Protein AF-A0A8J7XQ11-F1 (afdb_monomer_lite)

Sequence (78 aa):
MEVKLSQDVEKKLNEIAEGANIPVETAVQYILDQYVNNPGGAIYAGTWRSARGMRYVVQWPFLSGFLKLKEDEVVRRE

Secondary structure (DSSP, 8-state):
---PPPHHHHHHHHHHHHHTTS-HHHHHHHHHHHHHHSTT-EEEEEEETTTTEEEEEEEPPSS-------GGGS----

Foldseek 3Di:
DDDDDDPVVVVVLVVVCVVVVHDSVVSVVQQVCQLPPAAFFDWDWDADVVDRDIDIDTTGHPDDDDDDDDPVRDDDDD

pLDDT: mean 88.32, std 9.15, range [50.56, 97.75]

Structure (mmCIF, N/CA/C/O backbone):
data_AF-A0A8J7XQ11-F1
#
_entry.id   AF-A0A8J7XQ11-F1
#
loop_
_atom_site.group_PDB
_atom_site.id
_atom_site.type_symbol
_atom_site.label_atom_id
_atom_site.label_alt_id
_atom_site.label_comp_id
_atom_site.label_asym_id
_atom_site.label_entity_id
_atom_site.label_seq_id
_atom_site.pdbx_PDB_ins_code
_atom_site.Cartn_x
_atom_site.Cartn_y
_atom_site.Cartn_z
_atom_site.occupancy
_atom_site.B_iso_or_equiv
_atom_site.auth_seq_id
_atom_site.auth_comp_id
_atom_site.auth_asym_id
_atom_site.auth_atom_id
_atom_site.pdbx_PDB_model_num
ATOM 1 N N . MET A 1 1 ? -5.204 -14.002 3.644 1.00 73.31 1 MET A N 1
ATOM 2 C CA . MET A 1 1 ? -3.857 -13.818 4.228 1.00 73.31 1 MET A CA 1
ATOM 3 C C . MET A 1 1 ? -3.986 -12.768 5.313 1.00 73.31 1 MET A C 1
ATOM 5 O O . MET A 1 1 ? -4.597 -11.748 5.034 1.00 73.31 1 MET A O 1
ATOM 9 N N . GLU A 1 2 ? -3.476 -13.020 6.516 1.00 85.38 2 GLU A N 1
ATOM 10 C CA . GLU A 1 2 ? -3.489 -12.051 7.621 1.00 85.38 2 GLU A CA 1
ATOM 11 C C . GLU A 1 2 ? -2.082 -11.458 7.770 1.00 85.38 2 GLU A C 1
ATOM 13 O O . GLU A 1 2 ? -1.108 -12.205 7.884 1.00 85.38 2 GLU A O 1
ATOM 18 N N . VAL A 1 3 ? -1.961 -10.130 7.703 1.00 88.50 3 VAL A N 1
ATOM 19 C CA . VAL A 1 3 ? -0.682 -9.414 7.814 1.00 88.50 3 VAL A CA 1
ATOM 20 C C . VAL A 1 3 ? -0.689 -8.630 9.116 1.00 88.50 3 VAL A C 1
ATOM 22 O O . VAL A 1 3 ? -1.553 -7.784 9.321 1.00 88.50 3 VAL A O 1
ATOM 25 N N . LYS A 1 4 ? 0.282 -8.899 9.993 1.00 93.19 4 LYS A N 1
ATOM 26 C CA . LYS A 1 4 ? 0.462 -8.129 11.228 1.00 93.19 4 LYS A CA 1
ATOM 27 C C . LYS A 1 4 ? 1.205 -6.838 10.915 1.00 93.19 4 LYS A C 1
ATOM 29 O O . LYS A 1 4 ? 2.328 -6.887 10.413 1.00 93.19 4 LYS A O 1
ATOM 34 N N . LEU A 1 5 ? 0.584 -5.707 11.219 1.00 93.50 5 LEU A N 1
ATOM 35 C CA . LEU A 1 5 ? 1.155 -4.382 11.016 1.00 93.50 5 LEU A CA 1
ATOM 36 C C . LEU A 1 5 ? 1.653 -3.818 12.350 1.00 93.50 5 LEU A C 1
ATOM 38 O O . LEU A 1 5 ? 1.179 -4.193 13.421 1.00 93.50 5 LEU A O 1
ATOM 42 N N . SER A 1 6 ? 2.662 -2.950 12.296 1.00 96.44 6 SER A N 1
ATOM 43 C CA . SER A 1 6 ? 3.032 -2.158 13.468 1.00 96.44 6 SER A CA 1
ATOM 44 C C . SER A 1 6 ? 2.031 -1.019 13.661 1.00 96.44 6 SER A C 1
ATOM 46 O O . SER A 1 6 ? 1.422 -0.555 12.696 1.00 96.44 6 SER A O 1
ATOM 48 N N . GLN A 1 7 ? 1.925 -0.513 14.891 1.00 95.88 7 GLN A N 1
ATOM 49 C CA . GLN A 1 7 ? 1.039 0.612 15.217 1.00 95.88 7 GLN A CA 1
ATOM 50 C C . GLN A 1 7 ? 1.307 1.849 14.345 1.00 95.88 7 GL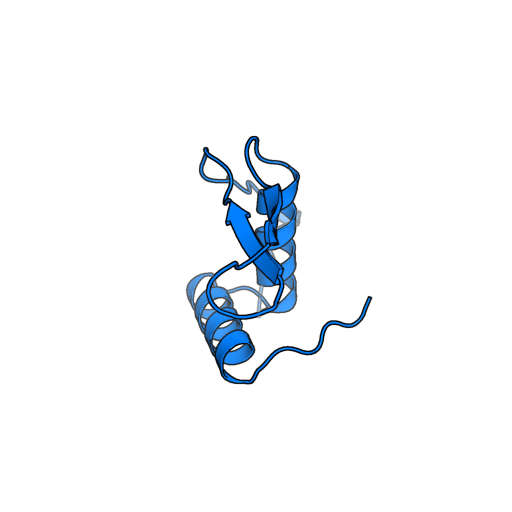N A C 1
ATOM 52 O O . GLN A 1 7 ? 0.370 2.519 13.923 1.00 95.88 7 GLN A O 1
ATOM 57 N N . ASP A 1 8 ? 2.574 2.129 14.023 1.00 97.12 8 ASP A N 1
ATOM 58 C CA . ASP A 1 8 ? 2.939 3.260 13.161 1.00 97.12 8 ASP A CA 1
ATOM 59 C C . ASP A 1 8 ? 2.412 3.095 11.728 1.00 97.12 8 ASP A C 1
ATOM 61 O O . ASP A 1 8 ? 1.942 4.058 11.117 1.00 97.12 8 ASP A O 1
ATOM 65 N N . VAL A 1 9 ? 2.462 1.871 11.189 1.00 95.88 9 VAL A N 1
ATOM 66 C CA . VAL A 1 9 ? 1.942 1.568 9.849 1.00 95.88 9 VAL A CA 1
ATOM 67 C C . VAL A 1 9 ? 0.420 1.655 9.845 1.00 95.88 9 VAL A C 1
ATOM 69 O O . VAL A 1 9 ? -0.145 2.290 8.957 1.00 95.88 9 VAL A O 1
ATOM 72 N N . GLU A 1 10 ? -0.246 1.085 10.851 1.00 95.94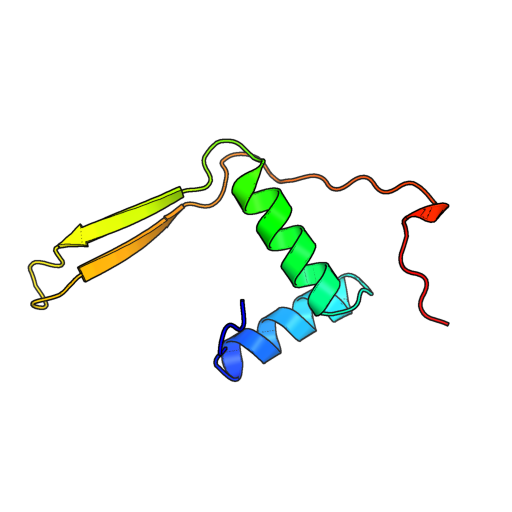 10 GLU A N 1
ATOM 73 C CA . GLU A 1 10 ? -1.703 1.173 11.000 1.00 95.94 10 GLU A CA 1
ATOM 74 C C . GLU A 1 10 ? -2.166 2.623 11.108 1.00 95.94 10 GLU A C 1
ATOM 76 O O . GLU A 1 10 ? -3.077 3.037 10.393 1.00 95.94 10 GLU A O 1
ATOM 81 N N . LYS A 1 11 ? -1.507 3.429 11.946 1.00 97.62 11 LYS A N 1
ATOM 82 C CA . LYS A 1 11 ? -1.804 4.856 12.069 1.00 97.62 11 LYS A CA 1
ATOM 83 C C . LYS A 1 11 ? -1.696 5.554 10.717 1.00 97.62 11 LYS A C 1
ATOM 85 O O . LYS A 1 11 ? -2.602 6.293 10.342 1.00 97.62 11 LYS A O 1
ATOM 90 N N . LYS A 1 12 ? -0.625 5.295 9.959 1.00 97.69 12 LYS A N 1
ATOM 91 C CA . LYS A 1 12 ? -0.436 5.960 8.668 1.00 97.69 12 LYS A CA 1
ATOM 92 C C . LYS A 1 12 ? -1.484 5.557 7.633 1.00 97.69 12 LYS A C 1
ATOM 94 O O . LYS A 1 12 ? -1.936 6.407 6.870 1.00 97.69 12 LYS A O 1
ATOM 99 N N . LEU A 1 13 ? -1.878 4.287 7.611 1.00 97.12 13 LEU A N 1
ATOM 100 C CA . LEU A 1 13 ? -2.946 3.803 6.735 1.00 97.12 13 LEU A CA 1
ATOM 101 C C . LEU A 1 13 ? -4.299 4.422 7.098 1.00 97.12 13 LEU A C 1
ATOM 103 O O . LEU A 1 13 ? -5.037 4.808 6.195 1.00 97.12 13 LEU A O 1
ATOM 107 N N . ASN A 1 14 ? -4.591 4.584 8.391 1.00 96.94 14 ASN A N 1
ATOM 108 C CA . ASN A 1 14 ? -5.799 5.274 8.844 1.00 96.94 14 ASN A CA 1
ATOM 109 C C . ASN A 1 14 ? -5.814 6.747 8.410 1.00 96.94 14 ASN A C 1
ATOM 111 O O . ASN A 1 14 ? -6.807 7.184 7.843 1.00 96.94 14 ASN A O 1
ATOM 115 N N . GLU A 1 15 ? -4.706 7.484 8.558 1.00 97.75 15 GLU A N 1
ATOM 116 C CA . GLU A 1 15 ? -4.608 8.876 8.074 1.00 97.75 15 GLU A CA 1
ATOM 117 C C . GLU A 1 15 ? -4.882 8.989 6.562 1.00 97.75 15 GLU A C 1
ATOM 119 O O . GLU A 1 15 ? -5.556 9.913 6.108 1.00 97.75 15 GLU A O 1
ATOM 124 N N . ILE A 1 16 ? -4.357 8.048 5.766 1.00 96.50 16 ILE A N 1
ATOM 125 C CA . ILE A 1 16 ? -4.593 8.002 4.315 1.00 96.50 16 ILE A CA 1
ATOM 126 C C . ILE A 1 16 ? -6.076 7.746 4.023 1.00 96.50 16 ILE A C 1
ATOM 128 O O . ILE A 1 16 ? -6.663 8.421 3.178 1.00 96.50 16 ILE A O 1
ATOM 132 N N . ALA A 1 17 ? -6.673 6.777 4.716 1.00 95.75 17 ALA A N 1
ATOM 133 C CA . ALA A 1 17 ? -8.067 6.394 4.539 1.00 95.75 17 ALA A CA 1
ATOM 134 C C . ALA A 1 17 ? -9.028 7.530 4.926 1.00 95.75 17 ALA A C 1
ATOM 136 O O . ALA A 1 17 ? -9.950 7.837 4.171 1.00 95.75 17 ALA A O 1
ATOM 137 N N . GLU A 1 18 ? -8.765 8.210 6.045 1.00 95.81 18 GLU A N 1
ATOM 138 C CA . GLU A 1 18 ? -9.499 9.401 6.484 1.00 95.81 18 GLU A CA 1
ATOM 139 C C . GLU A 1 18 ? -9.389 10.538 5.465 1.00 95.81 18 GLU A C 1
ATOM 141 O O . GLU A 1 18 ? -10.407 11.099 5.060 1.00 95.81 18 GLU A O 1
ATOM 146 N N . GLY A 1 19 ? -8.177 10.838 4.985 1.00 94.94 19 GLY A N 1
ATOM 147 C CA . GLY A 1 19 ? -7.953 11.885 3.984 1.00 94.94 19 GLY A CA 1
ATOM 148 C C . GLY A 1 19 ? -8.650 11.620 2.645 1.00 94.94 19 GLY A C 1
ATOM 149 O O . GLY A 1 19 ? -9.019 12.563 1.948 1.00 94.94 19 GLY A O 1
ATOM 150 N N . ALA A 1 20 ? -8.860 10.350 2.297 1.00 91.50 20 ALA A N 1
ATOM 151 C CA . ALA A 1 20 ? -9.594 9.924 1.107 1.00 91.50 20 ALA A CA 1
ATOM 152 C C . ALA A 1 20 ? -11.084 9.626 1.370 1.00 91.50 20 ALA A C 1
ATOM 154 O O . ALA A 1 20 ? -11.800 9.271 0.435 1.00 91.50 20 ALA A O 1
ATOM 155 N N . ASN A 1 21 ? -11.555 9.774 2.614 1.00 92.06 21 ASN A N 1
ATOM 156 C CA . ASN A 1 21 ? -12.908 9.446 3.065 1.00 92.06 21 ASN A CA 1
ATOM 157 C C . ASN A 1 21 ? -13.370 8.020 2.692 1.00 92.06 21 ASN A C 1
ATOM 159 O O . ASN A 1 21 ? -14.479 7.813 2.198 1.00 92.06 21 ASN A O 1
ATOM 163 N N . ILE A 1 22 ? -12.518 7.024 2.931 1.00 92.88 22 ILE A N 1
ATOM 164 C CA . ILE A 1 22 ? -12.806 5.604 2.676 1.00 92.88 22 ILE A CA 1
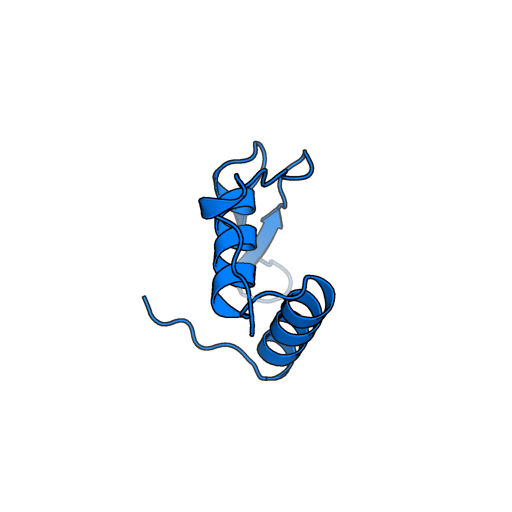ATOM 165 C C . ILE A 1 22 ? -12.444 4.737 3.893 1.00 92.88 22 ILE A C 1
ATOM 167 O O . ILE A 1 22 ? -11.681 5.173 4.755 1.00 92.88 22 ILE A O 1
ATOM 171 N N . PRO A 1 23 ? -12.974 3.505 4.006 1.00 94.44 23 PRO A N 1
ATOM 172 C CA . PRO A 1 23 ? -12.491 2.533 4.985 1.00 94.44 23 PRO A CA 1
ATOM 173 C C . PRO A 1 23 ? -11.007 2.201 4.784 1.00 94.44 23 PRO A C 1
ATOM 175 O O . PRO A 1 23 ? -10.503 2.204 3.657 1.00 94.44 23 PRO A O 1
ATOM 178 N N . VAL A 1 24 ? -10.306 1.876 5.874 1.00 94.50 24 VAL A N 1
ATOM 179 C CA . VAL A 1 24 ? -8.865 1.578 5.830 1.00 94.50 24 VAL A CA 1
ATOM 180 C C . VAL A 1 24 ? -8.571 0.335 4.994 1.00 94.50 24 VAL A C 1
ATOM 182 O O . VAL A 1 24 ? -7.603 0.309 4.237 1.00 94.50 24 VAL A O 1
ATOM 185 N N . GLU A 1 25 ? -9.455 -0.659 5.035 1.00 93.00 25 GLU A N 1
ATOM 186 C CA . GLU A 1 25 ? -9.366 -1.877 4.234 1.00 93.00 25 GLU A CA 1
ATOM 187 C C . GLU A 1 25 ? -9.444 -1.558 2.738 1.00 93.00 25 GLU A C 1
ATOM 189 O O . GLU A 1 25 ? -8.669 -2.090 1.943 1.00 93.00 25 GLU A O 1
ATOM 194 N N . THR A 1 26 ? -10.332 -0.636 2.358 1.00 93.25 26 THR A N 1
ATOM 195 C CA . THR A 1 26 ? -10.476 -0.162 0.977 1.00 93.25 26 THR A CA 1
ATOM 196 C C . THR A 1 26 ? -9.231 0.595 0.524 1.00 93.25 26 THR A C 1
ATOM 198 O O . THR A 1 26 ? -8.730 0.351 -0.572 1.00 93.25 26 THR A O 1
ATOM 201 N N . ALA A 1 27 ? -8.673 1.462 1.376 1.00 93.69 27 ALA A N 1
ATOM 202 C CA . ALA A 1 27 ? -7.428 2.168 1.076 1.00 93.69 27 ALA A CA 1
ATOM 203 C C . ALA A 1 27 ? -6.263 1.191 0.843 1.00 93.69 27 ALA A C 1
ATOM 205 O O . ALA A 1 27 ? -5.529 1.323 -0.137 1.00 93.69 27 ALA A O 1
ATOM 206 N N . VAL A 1 28 ? -6.122 0.173 1.699 1.00 95.06 28 VAL A N 1
ATOM 207 C CA . VAL A 1 28 ? -5.112 -0.886 1.539 1.00 95.06 28 VAL A CA 1
ATOM 208 C C . VAL A 1 28 ? -5.321 -1.643 0.231 1.00 95.06 28 VAL A C 1
ATOM 210 O O . VAL A 1 28 ? -4.360 -1.849 -0.510 1.00 95.06 28 VAL A O 1
ATOM 213 N N . GLN A 1 29 ? -6.561 -2.017 -0.090 1.00 93.94 29 GLN A N 1
ATOM 214 C CA . GLN A 1 29 ? -6.880 -2.699 -1.342 1.00 93.94 29 GLN A CA 1
ATOM 215 C C . GLN A 1 29 ? -6.474 -1.861 -2.558 1.00 93.94 29 GLN A C 1
ATOM 217 O O . GLN A 1 29 ? -5.828 -2.381 -3.463 1.00 93.94 29 GLN A O 1
ATOM 222 N N . TYR A 1 30 ? -6.789 -0.567 -2.563 1.00 93.69 30 TYR A N 1
ATOM 223 C CA . TYR A 1 30 ? -6.433 0.351 -3.644 1.00 93.69 30 TYR A CA 1
ATOM 224 C C . TYR A 1 30 ? -4.925 0.515 -3.806 1.00 93.69 30 TYR A C 1
ATOM 226 O O . TYR A 1 30 ? -4.418 0.465 -4.925 1.00 93.69 30 TYR A O 1
ATOM 234 N N . ILE A 1 31 ? -4.191 0.656 -2.701 1.00 93.06 31 ILE A N 1
ATOM 235 C CA . ILE A 1 31 ? -2.726 0.739 -2.728 1.00 93.06 31 ILE A CA 1
ATOM 236 C C . ILE A 1 31 ? -2.131 -0.528 -3.348 1.00 93.06 31 ILE A C 1
ATOM 238 O O . ILE A 1 31 ? -1.274 -0.434 -4.225 1.00 93.06 31 ILE A O 1
ATOM 242 N N . LEU A 1 32 ? -2.584 -1.706 -2.911 1.00 92.88 32 LEU A N 1
ATOM 243 C CA . LEU A 1 32 ? -2.073 -2.986 -3.402 1.00 92.88 32 LEU A CA 1
ATOM 244 C C . LEU A 1 32 ? -2.437 -3.225 -4.870 1.00 92.88 32 LEU A C 1
ATOM 246 O O . LEU A 1 32 ? -1.577 -3.636 -5.645 1.00 92.88 32 LEU A O 1
ATOM 250 N N . ASP A 1 33 ? -3.674 -2.927 -5.263 1.00 92.69 33 ASP A N 1
ATOM 251 C CA . ASP A 1 33 ? -4.138 -3.045 -6.645 1.00 92.69 33 ASP A CA 1
ATOM 252 C C . ASP A 1 33 ? -3.296 -2.177 -7.588 1.00 92.69 33 ASP A C 1
ATOM 254 O O . ASP A 1 33 ? -2.759 -2.656 -8.588 1.00 92.69 33 ASP A O 1
ATOM 258 N N . GLN A 1 34 ? -3.081 -0.914 -7.218 1.00 90.94 34 GLN A N 1
ATOM 259 C CA . GLN A 1 34 ? -2.272 0.001 -8.015 1.00 90.94 34 GLN A CA 1
ATOM 260 C C . GLN A 1 34 ? -0.786 -0.353 -7.990 1.00 90.94 34 GLN A C 1
ATOM 262 O O . GLN A 1 34 ? -0.099 -0.132 -8.985 1.00 90.94 34 GLN A O 1
ATOM 267 N N . TYR A 1 35 ? -0.277 -0.920 -6.899 1.00 92.19 35 TYR A N 1
ATOM 268 C CA . TYR A 1 35 ? 1.095 -1.413 -6.847 1.00 92.19 35 TYR A CA 1
ATOM 269 C C . TYR A 1 35 ? 1.323 -2.579 -7.820 1.00 92.19 35 TYR A C 1
ATOM 271 O O . TYR A 1 35 ? 2.346 -2.610 -8.499 1.00 92.19 35 TYR A O 1
ATOM 279 N N . VAL A 1 36 ? 0.378 -3.521 -7.898 1.00 90.69 36 VAL A N 1
ATOM 280 C CA . VAL A 1 36 ? 0.501 -4.739 -8.717 1.00 90.69 36 VAL A CA 1
ATOM 281 C C . VAL A 1 36 ? 0.225 -4.471 -10.197 1.00 90.69 36 VAL A C 1
ATOM 283 O O . VAL A 1 36 ? 0.930 -5.003 -11.052 1.00 90.69 36 VAL A O 1
ATOM 286 N N . ASN A 1 37 ? -0.783 -3.656 -10.513 1.00 89.75 37 ASN A N 1
ATOM 287 C CA . ASN A 1 37 ? -1.257 -3.499 -11.890 1.00 89.75 37 ASN A CA 1
ATOM 288 C C . ASN A 1 37 ? -0.530 -2.407 -12.685 1.00 89.75 37 ASN A C 1
ATOM 290 O O . ASN A 1 37 ? -0.619 -2.392 -13.914 1.00 89.75 37 ASN A O 1
ATOM 294 N N . ASN A 1 38 ? 0.201 -1.502 -12.027 1.00 87.69 38 ASN A N 1
ATOM 295 C CA . ASN A 1 38 ? 0.962 -0.472 -12.730 1.00 87.69 38 ASN A CA 1
ATOM 296 C C . ASN A 1 38 ? 2.395 -0.938 -13.050 1.00 87.69 38 ASN A C 1
ATOM 298 O O . ASN A 1 38 ? 3.078 -1.505 -12.190 1.00 87.69 38 ASN A O 1
ATOM 302 N N . PRO A 1 39 ? 2.914 -0.645 -14.258 1.00 87.88 39 PRO A N 1
ATOM 303 C CA . PRO A 1 39 ? 4.282 -0.990 -14.626 1.00 87.88 39 PRO A CA 1
ATOM 304 C C . PRO A 1 39 ? 5.328 -0.423 -13.654 1.00 87.88 39 PRO A C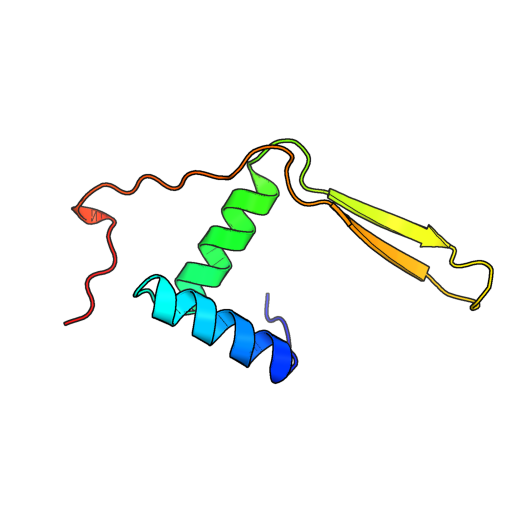 1
ATOM 306 O O . PRO A 1 39 ? 5.337 0.770 -13.337 1.00 87.88 39 PRO A O 1
ATOM 309 N N . GLY A 1 40 ? 6.259 -1.280 -13.233 1.00 86.62 40 GLY A N 1
ATOM 310 C CA . GLY A 1 40 ? 7.400 -0.910 -12.389 1.00 86.62 40 GLY A CA 1
ATOM 311 C C . GLY A 1 40 ? 7.254 -1.232 -10.901 1.00 86.62 40 GLY A C 1
ATOM 312 O O . GLY A 1 40 ? 8.241 -1.101 -10.181 1.00 86.62 40 GLY A O 1
ATOM 313 N N . GLY A 1 41 ? 6.080 -1.679 -10.439 1.00 90.69 41 GLY A N 1
ATOM 314 C CA . GLY A 1 41 ? 5.921 -2.216 -9.087 1.00 90.69 41 GLY A CA 1
ATOM 315 C C . GLY A 1 41 ? 6.732 -3.502 -8.911 1.00 90.69 41 GLY A C 1
ATOM 316 O O . GLY A 1 41 ? 6.500 -4.485 -9.614 1.00 90.69 41 GLY A O 1
ATOM 317 N N . ALA A 1 42 ? 7.713 -3.501 -8.006 1.00 91.94 42 ALA A N 1
ATOM 318 C CA . ALA A 1 42 ? 8.554 -4.672 -7.750 1.00 91.94 42 ALA A CA 1
ATOM 319 C C . ALA A 1 42 ? 9.163 -4.677 -6.340 1.00 91.94 42 ALA A C 1
ATOM 321 O O . ALA A 1 42 ? 9.464 -3.625 -5.769 1.00 91.94 42 ALA A O 1
ATOM 322 N N . ILE A 1 43 ? 9.392 -5.873 -5.792 1.00 94.19 43 ILE A N 1
ATOM 323 C CA . ILE A 1 43 ? 10.183 -6.075 -4.573 1.00 94.19 43 ILE A CA 1
ATOM 324 C C . ILE A 1 43 ? 11.476 -6.780 -4.968 1.00 94.19 43 ILE A C 1
ATOM 326 O O . ILE A 1 43 ? 11.456 -7.933 -5.399 1.00 94.19 43 ILE A O 1
ATOM 330 N N . TYR A 1 44 ? 12.609 -6.105 -4.789 1.00 93.81 44 TYR A N 1
ATOM 331 C CA . TYR A 1 44 ? 13.924 -6.701 -5.012 1.00 93.81 44 TYR A CA 1
ATOM 332 C C . TYR A 1 44 ? 14.534 -7.139 -3.694 1.00 93.81 44 TYR A C 1
ATOM 334 O O . TYR A 1 44 ? 14.523 -6.394 -2.715 1.00 93.81 44 TYR A O 1
ATOM 342 N N . ALA A 1 45 ? 15.131 -8.323 -3.698 1.00 95.19 45 ALA A N 1
ATOM 343 C CA . ALA A 1 45 ? 15.925 -8.826 -2.593 1.00 95.19 45 ALA A CA 1
ATOM 344 C C . ALA A 1 45 ? 17.412 -8.786 -2.959 1.00 95.19 45 ALA A C 1
ATOM 346 O O . ALA A 1 45 ? 17.804 -9.065 -4.092 1.00 95.19 45 ALA A O 1
ATOM 347 N N . GLY A 1 46 ? 18.260 -8.458 -1.991 1.00 92.56 46 GLY A N 1
ATOM 348 C CA . GLY A 1 46 ? 19.706 -8.509 -2.158 1.00 92.56 46 GLY A CA 1
ATOM 349 C C . GLY A 1 46 ? 20.417 -8.740 -0.837 1.00 92.56 46 GLY A C 1
ATOM 350 O O . GLY A 1 46 ? 19.845 -8.561 0.235 1.00 92.56 46 GLY A O 1
ATOM 351 N N . THR A 1 47 ? 21.688 -9.117 -0.905 1.00 91.44 47 THR A N 1
ATOM 352 C CA . THR A 1 47 ? 22.511 -9.255 0.297 1.00 91.44 47 THR A CA 1
ATOM 353 C C . THR A 1 47 ? 22.947 -7.882 0.804 1.00 91.44 47 THR A C 1
ATOM 355 O O . THR A 1 47 ? 23.382 -7.017 0.037 1.00 91.44 47 THR A O 1
ATOM 358 N N . TRP A 1 48 ? 22.841 -7.664 2.113 1.00 89.31 48 TRP A N 1
ATOM 359 C CA . TRP A 1 48 ? 23.377 -6.487 2.783 1.00 89.31 48 TRP A CA 1
ATOM 360 C C . TRP A 1 48 ? 24.774 -6.821 3.308 1.00 89.31 48 TRP A C 1
ATOM 362 O O . TRP A 1 48 ? 24.950 -7.472 4.329 1.00 89.31 48 TRP A O 1
ATOM 372 N N . ARG A 1 49 ? 25.814 -6.428 2.568 1.00 80.44 49 ARG A N 1
ATOM 373 C CA . ARG A 1 49 ? 27.185 -6.882 2.869 1.00 80.44 49 ARG A CA 1
ATOM 374 C C . ARG A 1 49 ? 27.753 -6.331 4.183 1.00 80.44 49 ARG A C 1
ATOM 376 O O . ARG A 1 49 ? 28.567 -7.006 4.801 1.00 80.44 49 ARG A O 1
ATOM 383 N N . SER A 1 50 ? 27.332 -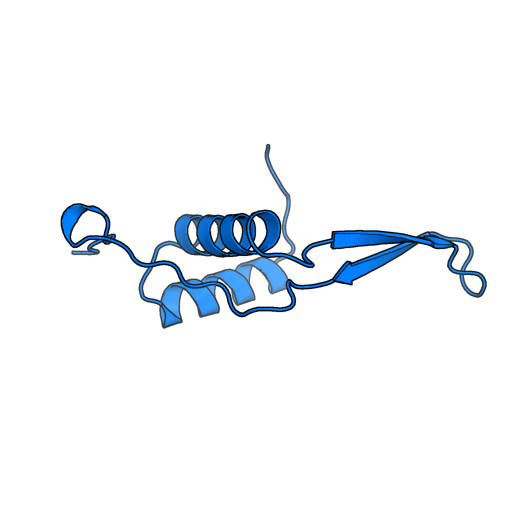5.138 4.612 1.00 84.44 50 SER A N 1
ATOM 384 C CA . SER A 1 50 ? 27.818 -4.508 5.851 1.00 84.44 50 SER A CA 1
ATOM 385 C C . SER A 1 50 ? 27.100 -4.991 7.114 1.00 84.44 50 SER A C 1
ATOM 387 O O . SER A 1 50 ? 27.625 -4.825 8.209 1.00 84.44 50 SER A O 1
ATOM 389 N N . ALA A 1 51 ? 25.924 -5.602 6.980 1.00 74.62 51 ALA A N 1
ATOM 390 C CA . ALA A 1 51 ? 25.176 -6.191 8.083 1.00 74.62 51 ALA A CA 1
ATOM 391 C C . ALA A 1 51 ? 24.683 -7.556 7.612 1.00 74.62 51 ALA A C 1
ATOM 393 O O . ALA A 1 51 ? 23.782 -7.590 6.787 1.00 74.62 51 ALA A O 1
ATOM 394 N N . ARG A 1 52 ? 25.308 -8.653 8.076 1.00 82.50 52 ARG A N 1
ATOM 395 C CA . ARG A 1 52 ? 25.072 -10.049 7.635 1.00 82.50 52 ARG A CA 1
ATOM 396 C C . ARG A 1 52 ? 23.573 -10.392 7.528 1.00 82.50 52 ARG A C 1
ATOM 398 O O . ARG A 1 52 ? 22.993 -10.939 8.460 1.00 82.50 52 ARG A O 1
ATOM 405 N N . GLY A 1 53 ? 22.952 -10.078 6.396 1.00 91.06 53 GLY A N 1
ATOM 406 C CA . GLY A 1 53 ? 21.502 -10.085 6.276 1.00 91.06 53 GLY A CA 1
ATOM 407 C C . GLY A 1 53 ? 21.012 -9.766 4.870 1.00 91.06 53 GLY A C 1
ATOM 408 O O . GLY A 1 53 ? 21.792 -9.567 3.934 1.00 91.06 53 GLY A O 1
ATOM 409 N N . MET A 1 54 ? 19.690 -9.742 4.734 1.00 93.88 54 MET A N 1
ATOM 410 C CA . MET A 1 54 ? 18.996 -9.424 3.492 1.00 93.88 54 MET A CA 1
ATOM 411 C C . MET A 1 54 ? 18.501 -7.983 3.534 1.00 93.88 54 MET A C 1
ATOM 413 O O . MET A 1 54 ? 18.032 -7.508 4.566 1.00 93.88 54 MET A O 1
ATOM 417 N N . ARG A 1 55 ? 18.576 -7.302 2.396 1.00 93.19 55 ARG A N 1
ATOM 418 C CA . ARG A 1 55 ? 17.869 -6.047 2.156 1.00 93.19 55 ARG A CA 1
ATOM 419 C C . ARG A 1 55 ? 16.752 -6.291 1.158 1.00 93.19 55 ARG A C 1
ATOM 421 O O . ARG A 1 55 ? 16.941 -7.022 0.183 1.00 93.19 55 ARG A O 1
ATOM 428 N N . TYR A 1 56 ? 15.634 -5.624 1.391 1.00 93.88 56 TYR A N 1
ATOM 429 C CA . TYR A 1 56 ? 14.515 -5.578 0.467 1.00 93.88 56 TYR A CA 1
ATOM 430 C C . TYR A 1 56 ? 14.325 -4.137 0.021 1.00 93.88 56 TYR A C 1
ATOM 432 O O . TYR A 1 56 ? 14.383 -3.219 0.837 1.00 93.88 56 TYR A O 1
ATOM 440 N N . VAL A 1 57 ? 14.140 -3.940 -1.278 1.00 92.56 57 VAL A N 1
ATOM 441 C CA . VAL A 1 57 ? 13.844 -2.636 -1.865 1.00 92.56 57 VAL A CA 1
ATOM 442 C C . VAL A 1 57 ? 12.476 -2.737 -2.507 1.00 92.56 57 VAL A C 1
ATOM 444 O O . VAL A 1 57 ? 12.284 -3.526 -3.432 1.00 92.56 57 VAL A O 1
ATOM 447 N N . VAL A 1 58 ? 11.539 -1.944 -1.998 1.00 92.94 58 VAL A N 1
ATOM 448 C CA . VAL A 1 58 ? 10.217 -1.790 -2.601 1.00 92.94 58 VAL A CA 1
ATOM 449 C C . VAL A 1 58 ? 10.317 -0.678 -3.635 1.00 92.94 58 VAL A C 1
ATOM 451 O O . VAL A 1 58 ? 10.498 0.489 -3.288 1.00 92.94 58 VAL A O 1
ATOM 454 N N . GLN A 1 59 ? 10.238 -1.047 -4.908 1.00 91.1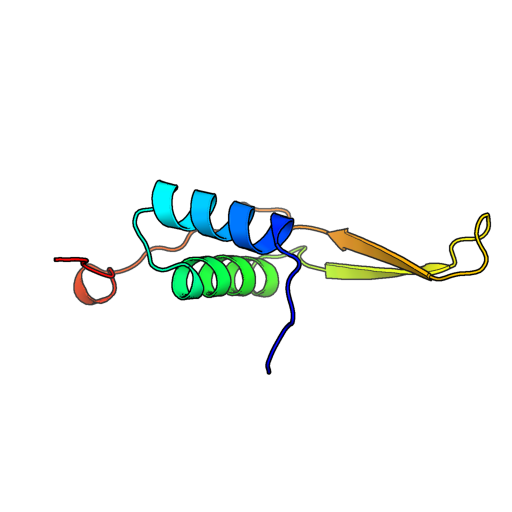9 59 GLN A N 1
ATOM 455 C CA . GLN A 1 59 ? 10.096 -0.105 -6.004 1.00 91.19 59 GLN A CA 1
ATOM 456 C C . GLN A 1 59 ? 8.609 0.156 -6.233 1.00 91.19 59 GLN A C 1
ATOM 458 O O . GLN A 1 59 ? 7.855 -0.771 -6.533 1.00 91.19 59 GLN A O 1
ATOM 463 N N . TRP A 1 60 ? 8.202 1.416 -6.087 1.00 89.50 60 TRP A N 1
ATOM 464 C CA . TRP A 1 60 ? 6.864 1.861 -6.464 1.00 89.50 60 TRP A CA 1
ATOM 465 C C . TRP A 1 60 ? 6.734 1.961 -7.994 1.00 89.50 60 TRP A C 1
ATOM 467 O O . TRP A 1 60 ? 7.735 2.245 -8.662 1.00 89.50 60 TRP A O 1
ATOM 477 N N . PRO A 1 61 ? 5.531 1.740 -8.556 1.00 87.38 61 PRO A N 1
ATOM 478 C CA . PRO A 1 61 ? 5.291 1.873 -9.989 1.00 87.38 61 PRO A CA 1
ATOM 479 C C . PRO A 1 61 ? 5.733 3.227 -10.552 1.00 87.38 61 PRO A C 1
ATOM 481 O O . PRO A 1 61 ? 5.667 4.252 -9.874 1.00 87.38 61 PRO A O 1
ATOM 484 N N . PHE A 1 62 ? 6.173 3.235 -11.812 1.00 76.81 62 PHE A N 1
ATOM 485 C CA . PHE A 1 62 ? 6.705 4.441 -12.463 1.00 76.81 62 PHE A CA 1
ATOM 486 C C . PHE A 1 62 ? 5.637 5.495 -12.758 1.00 76.81 62 PHE A C 1
ATOM 488 O O . PHE A 1 62 ? 5.952 6.673 -12.921 1.00 76.81 62 PHE A O 1
ATOM 495 N N . LEU A 1 63 ? 4.385 5.058 -12.870 1.00 75.44 63 LEU A N 1
ATOM 496 C CA . LEU A 1 63 ? 3.238 5.904 -13.150 1.00 75.44 63 LEU A CA 1
ATOM 497 C C . LEU A 1 63 ? 2.329 5.929 -11.931 1.00 75.44 63 LEU A C 1
ATOM 499 O O . LEU A 1 63 ? 2.086 4.894 -11.307 1.00 75.44 63 LEU A O 1
ATOM 503 N N . SER A 1 64 ? 1.799 7.112 -11.629 1.00 77.75 64 SER A N 1
ATOM 504 C CA . SER A 1 64 ? 0.726 7.246 -10.653 1.00 77.75 64 SER A CA 1
ATOM 505 C C . SER A 1 64 ? -0.456 6.386 -11.082 1.00 77.75 64 SER A C 1
ATOM 507 O O . SER A 1 64 ? -0.953 6.512 -12.203 1.00 77.75 64 SER A O 1
ATOM 509 N N . GLY A 1 65 ? -0.902 5.528 -10.173 1.00 74.94 65 GLY A N 1
ATOM 510 C CA . GLY A 1 65 ? -2.122 4.768 -10.355 1.00 74.94 65 GLY A CA 1
ATOM 511 C C . GLY A 1 65 ? -3.350 5.674 -10.350 1.00 74.94 65 GLY A C 1
ATOM 512 O O . GLY A 1 65 ? -3.433 6.605 -9.548 1.00 74.94 65 GLY A O 1
ATOM 513 N N . PHE A 1 66 ? -4.310 5.399 -11.230 1.00 79.19 66 PHE A N 1
ATOM 514 C CA . PHE A 1 66 ? -5.607 6.069 -11.234 1.00 79.19 66 PHE A CA 1
ATOM 515 C C . PHE A 1 66 ? -6.701 5.032 -11.036 1.00 79.19 66 PHE A C 1
ATOM 517 O O . PHE A 1 66 ? -6.928 4.188 -11.901 1.00 79.19 66 PHE A O 1
ATOM 524 N N . LEU A 1 67 ? -7.426 5.152 -9.929 1.00 82.50 67 LEU A N 1
ATOM 525 C CA . LEU A 1 67 ? -8.659 4.412 -9.710 1.00 82.50 67 LEU A CA 1
ATOM 526 C C . LEU A 1 67 ? -9.833 5.308 -10.083 1.00 82.50 67 LEU A C 1
ATOM 528 O O . LEU A 1 67 ? -10.051 6.357 -9.479 1.00 82.50 67 LEU A O 1
ATOM 532 N N . LYS A 1 68 ? -10.560 4.907 -11.124 1.00 83.19 68 LYS A N 1
ATOM 533 C CA . LYS A 1 68 ? -11.783 5.571 -11.571 1.00 83.19 68 LYS A CA 1
ATOM 534 C C . LYS A 1 68 ? -12.938 4.633 -11.279 1.00 83.19 68 LYS A C 1
ATOM 536 O O . LYS A 1 68 ? -13.082 3.619 -11.952 1.00 83.19 68 LYS A O 1
ATOM 541 N N . LEU A 1 69 ? -13.710 4.984 -10.264 1.00 83.00 69 LEU A N 1
ATOM 542 C CA . LEU A 1 69 ? -14.889 4.240 -9.844 1.00 83.00 69 LEU A CA 1
ATOM 543 C C . LEU A 1 69 ? -16.122 4.873 -10.478 1.00 83.00 69 LEU A C 1
ATOM 545 O O . LEU A 1 69 ? -16.201 6.101 -10.602 1.00 83.00 69 LEU A O 1
ATOM 549 N N . LYS A 1 70 ? -17.079 4.047 -10.886 1.00 84.19 70 LYS A N 1
ATOM 550 C CA . LYS A 1 70 ? -18.427 4.506 -11.221 1.00 84.19 70 LYS A CA 1
ATOM 551 C C . LYS A 1 70 ? -19.182 4.869 -9.947 1.00 84.19 70 LYS A C 1
ATOM 553 O O . LYS A 1 70 ? -18.787 4.488 -8.850 1.00 84.19 70 LYS A O 1
ATOM 558 N N . GLU A 1 71 ? -20.277 5.608 -10.089 1.00 82.00 71 GLU A N 1
ATOM 559 C CA . GLU A 1 71 ? -21.065 6.091 -8.948 1.00 82.00 71 GLU A CA 1
ATOM 560 C C . GLU A 1 71 ? -21.571 4.957 -8.039 1.00 82.00 71 GLU A C 1
ATOM 562 O O . GLU A 1 71 ? -21.599 5.118 -6.820 1.00 82.00 71 GLU A O 1
ATOM 567 N N . ASP A 1 72 ? -21.921 3.809 -8.620 1.00 84.75 72 ASP A N 1
ATOM 568 C CA . ASP A 1 72 ? -22.359 2.595 -7.925 1.00 84.75 72 ASP A CA 1
ATOM 569 C C . ASP A 1 72 ? -21.222 1.842 -7.213 1.00 84.75 72 ASP A C 1
ATOM 571 O O . ASP A 1 72 ? -21.482 1.000 -6.358 1.00 84.75 72 ASP A O 1
ATOM 575 N N . GLU A 1 73 ? -19.968 2.173 -7.524 1.00 78.06 73 GLU A N 1
ATOM 576 C CA . GLU A 1 73 ? -18.759 1.577 -6.942 1.00 78.06 73 GLU A CA 1
ATOM 577 C C . GLU A 1 73 ? -18.129 2.472 -5.858 1.00 78.06 73 GLU A C 1
ATOM 579 O O . GLU A 1 73 ? -17.172 2.074 -5.189 1.00 78.06 73 GLU A O 1
ATOM 584 N N . VAL A 1 74 ? -18.644 3.692 -5.666 1.00 79.31 74 VAL A N 1
ATOM 585 C CA . VAL A 1 74 ? -18.167 4.601 -4.619 1.00 79.31 74 VAL A CA 1
ATOM 586 C C . VAL A 1 74 ? -18.694 4.142 -3.263 1.00 79.31 74 VAL A C 1
ATOM 588 O O . VAL A 1 74 ? -19.902 4.073 -3.037 1.00 79.31 74 VAL A O 1
ATOM 591 N N . VAL A 1 75 ? -17.783 3.906 -2.316 1.00 72.38 75 VAL A N 1
ATOM 592 C CA . VAL A 1 75 ? -18.152 3.671 -0.916 1.00 72.38 75 VAL A CA 1
ATOM 593 C C . VAL A 1 75 ? -18.774 4.951 -0.353 1.00 72.38 75 VAL A C 1
ATOM 595 O O . VAL A 1 75 ? -18.079 5.942 -0.134 1.00 72.38 75 VAL A O 1
ATOM 598 N N . ARG A 1 76 ? -20.089 4.943 -0.119 1.00 61.09 76 ARG A N 1
ATOM 599 C CA . ARG A 1 76 ? -20.780 6.003 0.626 1.00 61.09 76 ARG A CA 1
ATOM 600 C C . ARG A 1 76 ? -20.746 5.641 2.110 1.00 61.09 76 ARG A C 1
ATOM 602 O O . ARG A 1 76 ? -21.234 4.580 2.487 1.00 61.09 76 ARG A O 1
ATOM 609 N N . ARG A 1 77 ? -20.157 6.499 2.945 1.00 59.06 77 ARG A N 1
ATOM 610 C CA . ARG A 1 77 ? -20.416 6.482 4.392 1.00 59.06 77 ARG A CA 1
ATOM 611 C C . ARG A 1 77 ? -21.636 7.369 4.654 1.00 59.06 77 ARG A C 1
ATOM 613 O O . ARG A 1 77 ? -21.688 8.469 4.105 1.00 59.06 77 ARG A O 1
ATOM 620 N N . GLU A 1 78 ? -22.609 6.841 5.398 1.00 50.56 78 GLU A N 1
ATOM 621 C CA . GLU A 1 78 ? -23.740 7.611 5.947 1.00 50.56 78 GLU A CA 1
ATOM 622 C C . GLU A 1 78 ? -23.264 8.681 6.936 1.00 50.56 78 GLU A C 1
ATOM 624 O O . GLU A 1 78 ? -22.257 8.426 7.642 1.00 50.56 78 GLU A O 1
#

Radius of gyration: 15.95 Å; chains: 1; bounding box: 52×26×30 Å